Protein AF-A0A6I1MRA5-F1 (afdb_monomer)

Nearest PDB structures (foldseek):
  2bek-assembly2_D  TM=9.134E-01  e=6.812E-08  Thermus thermophilus HB27
  2bej-assembly1_A  TM=9.033E-01  e=7.756E-07  Thermus thermophilus HB27
  5ihp-assembly2_B  TM=6.963E-01  e=8.797E-04  Mycolicibacterium smegmatis MC2 155
  4pfs-assembly1_A  TM=7.014E-01  e=1.936E-03  Mycolicibacterium smegmatis MC2 155
  7npe-assembly1_A  TM=7.109E-01  e=5.543E-03  Vibrio cholerae

pLDDT: mean 84.54, std 11.86, range [41.72, 97.69]

Solvent-accessible surface area (backbone atoms only — not comparable to full-atom values): 6662 Å² total; per-residue (Å²): 132,90,78,69,54,54,40,76,44,78,41,62,86,52,101,68,38,73,70,49,47,59,49,53,54,49,53,50,51,48,46,23,74,77,77,36,78,69,50,36,79,65,27,37,34,46,28,66,39,61,89,88,48,73,70,59,57,68,55,47,53,55,44,38,73,76,43,45,90,29,41,50,88,53,58,37,52,63,39,71,59,44,58,52,13,56,76,71,72,39,60,31,57,78,63,39,57,84,37,70,47,24,47,36,54,52,51,38,51,54,51,52,62,73,74,106

Organism: NCBI:txid39493

InterPro domains:
  IPR002586 CobQ/CobB/MinD/ParA nucleotide binding domain [PF01656] (20-92)
  IPR027417 P-loop containing nucleoside triphosphate hydrolase [G3DSA:3.40.50.300] (2-115)
  IPR027417 P-loop containing nucleoside triphosphate hydrolase [SSF52540] (5-115)
  IPR050678 DNA Partitioning ATPase [PTHR13696] (5-115)

Mean predicted aligned error: 5.99 Å

Radius of gyration: 15.52 Å; Cα contacts (8 Å, |Δi|>4): 132; chains: 1; bounding box: 38×28×36 Å

Secondary structure (DSSP, 8-state):
----SEEEEEE---TTHHHHHHHHHHHHHHHHHHT-TT-EEEEEEEEEE-TT-THHHHHHHHHHHHHGGGEEEEEEE--HHHHHHHHTT--HHHH-TTSHHHHHHHHHHHHHHHH-

Foldseek 3Di:
DDDDLEDEAEDEQDPPCVVVVVVVVVVQVVCCVPPNVSYYHQAYAYEQADPVDPSCPVVVVVCCVVGPPRYDPQHQHNWPLCVVCVVVVHDSCVSPVPTPNVVSVVVVVVSSVVSD

Structure (mmCIF, N/CA/C/O backbone):
data_AF-A0A6I1MRA5-F1
#
_entry.id   AF-A0A6I1MRA5-F1
#
loop_
_atom_site.group_PDB
_atom_site.id
_atom_site.type_symbol
_atom_site.label_atom_id
_atom_site.label_alt_id
_atom_site.label_comp_id
_atom_site.label_asym_id
_atom_site.label_entity_id
_atom_site.label_seq_id
_atom_site.pdbx_PDB_ins_code
_atom_site.Cartn_x
_atom_site.Cartn_y
_atom_site.Cartn_z
_atom_site.occupancy
_atom_site.B_iso_or_equiv
_atom_site.auth_seq_id
_atom_site.auth_comp_id
_atom_site.auth_asym_id
_atom_site.auth_atom_id
_atom_site.pdbx_PDB_model_num
ATOM 1 N N . TYR A 1 1 ? -22.077 17.461 -3.615 1.00 41.72 1 TYR A N 1
ATOM 2 C CA . TYR A 1 1 ? -20.772 17.200 -2.976 1.00 41.72 1 TYR A CA 1
ATOM 3 C C . TYR A 1 1 ? -20.724 15.748 -2.529 1.00 41.72 1 TYR A C 1
ATOM 5 O O . TYR A 1 1 ? -21.552 15.351 -1.721 1.00 41.72 1 TYR A O 1
ATOM 13 N N . ARG A 1 2 ? -19.841 14.925 -3.111 1.00 44.28 2 ARG A N 1
ATOM 14 C CA . ARG A 1 2 ? -19.677 13.518 -2.710 1.00 44.28 2 ARG A CA 1
ATOM 15 C C . ARG A 1 2 ? -18.945 13.484 -1.370 1.00 44.28 2 ARG A C 1
ATOM 17 O O . ARG A 1 2 ? -17.792 13.896 -1.297 1.00 44.28 2 ARG A O 1
ATOM 24 N N . VAL A 1 3 ? -19.626 13.038 -0.323 1.00 52.78 3 VAL A N 1
ATOM 25 C CA . VAL A 1 3 ? -19.011 12.810 0.985 1.00 52.78 3 VAL A CA 1
ATOM 26 C C . VAL A 1 3 ? -18.469 11.388 0.970 1.00 52.78 3 VAL A C 1
ATOM 28 O O . VAL A 1 3 ? -19.240 10.433 0.928 1.00 52.78 3 VAL A O 1
ATOM 31 N N . TYR A 1 4 ? -17.147 11.244 0.933 1.00 62.19 4 TYR A N 1
ATOM 32 C CA . TYR A 1 4 ? -16.511 9.936 1.046 1.00 62.19 4 TYR A CA 1
ATOM 33 C C . TYR A 1 4 ? -16.689 9.419 2.476 1.00 62.19 4 TYR A C 1
ATOM 35 O O . TYR A 1 4 ? -16.379 10.115 3.446 1.00 62.19 4 TYR A O 1
ATOM 43 N N . THR A 1 5 ? -17.219 8.208 2.606 1.00 73.94 5 THR A N 1
ATOM 44 C CA . THR A 1 5 ? -17.426 7.539 3.898 1.00 73.94 5 THR A CA 1
ATOM 45 C C . THR A 1 5 ? -16.136 6.889 4.399 1.00 73.94 5 THR A C 1
ATOM 47 O O . THR A 1 5 ? -15.960 6.701 5.602 1.00 73.94 5 THR A O 1
ATOM 50 N N . SER A 1 6 ? -15.194 6.602 3.498 1.00 80.06 6 SER A N 1
ATOM 51 C CA . SER A 1 6 ? -13.899 6.035 3.850 1.00 80.06 6 SER A CA 1
ATOM 52 C C . SER A 1 6 ? -12.754 6.495 2.941 1.00 80.06 6 SER A C 1
ATOM 54 O O . SER A 1 6 ? -12.979 7.070 1.874 1.00 80.06 6 SER A O 1
ATOM 56 N N . VAL A 1 7 ? -11.517 6.324 3.419 1.00 83.75 7 VAL A N 1
ATOM 57 C CA . VAL A 1 7 ? -10.278 6.800 2.777 1.00 83.75 7 VAL A CA 1
ATOM 58 C C . VAL A 1 7 ? -9.219 5.699 2.755 1.00 83.75 7 VAL A C 1
ATOM 60 O O . VAL A 1 7 ? -8.961 5.060 3.776 1.00 83.75 7 VAL A O 1
ATOM 63 N N . LEU A 1 8 ? -8.568 5.537 1.599 1.00 87.12 8 LEU A N 1
ATOM 64 C CA . LEU A 1 8 ? -7.325 4.785 1.426 1.00 87.12 8 LEU A CA 1
ATOM 65 C C . LEU A 1 8 ? -6.130 5.722 1.642 1.00 87.12 8 LEU A C 1
ATOM 67 O O . LEU A 1 8 ? -6.054 6.774 1.008 1.00 87.12 8 LEU A O 1
ATOM 71 N N . ILE A 1 9 ? -5.192 5.338 2.506 1.00 87.69 9 ILE A N 1
ATOM 72 C CA . ILE A 1 9 ? -3.997 6.132 2.815 1.00 87.69 9 ILE A CA 1
ATOM 73 C C . ILE A 1 9 ? -2.774 5.480 2.149 1.00 87.69 9 ILE A C 1
ATOM 75 O O . ILE A 1 9 ? -2.304 4.458 2.650 1.00 87.69 9 ILE A O 1
ATOM 79 N N . PRO A 1 10 ? -2.239 6.027 1.042 1.00 89.06 10 PRO A N 1
ATOM 80 C CA . PRO A 1 10 ? -0.948 5.600 0.516 1.00 89.06 10 PRO A CA 1
ATOM 81 C C . PRO A 1 10 ? 0.179 6.159 1.388 1.00 89.06 10 PRO A C 1
ATOM 83 O O . PRO A 1 10 ? 0.158 7.330 1.771 1.00 89.06 10 PRO A O 1
ATOM 86 N N . LEU A 1 11 ? 1.163 5.323 1.702 1.00 86.94 11 LEU A N 1
ATOM 87 C CA . LEU A 1 11 ? 2.246 5.669 2.605 1.00 86.94 11 LEU A CA 1
ATOM 88 C C . LEU A 1 11 ? 3.582 5.144 2.075 1.00 86.94 11 LEU A C 1
ATOM 90 O O . LEU A 1 11 ? 3.718 3.970 1.744 1.00 86.94 11 LEU A O 1
ATOM 94 N N . GLU A 1 12 ? 4.565 6.029 1.966 1.00 84.88 12 GLU A N 1
ATOM 95 C CA . GLU A 1 12 ? 5.929 5.698 1.544 1.00 84.88 12 GLU A CA 1
ATOM 96 C C . GLU A 1 12 ? 6.797 5.526 2.796 1.00 84.88 12 GLU A C 1
ATOM 98 O O . GLU A 1 12 ? 6.727 6.379 3.679 1.00 84.88 12 GLU A O 1
ATOM 103 N N . PRO A 1 13 ? 7.585 4.451 2.952 1.00 76.31 13 PRO A N 1
ATOM 104 C CA . PRO A 1 13 ? 8.547 4.360 4.045 1.00 76.31 13 PRO A CA 1
ATOM 105 C C . PRO A 1 13 ? 9.661 5.390 3.846 1.00 76.31 13 PRO A C 1
ATOM 107 O O . PRO A 1 13 ? 10.283 5.449 2.789 1.00 76.31 13 PRO A O 1
ATOM 110 N N . SER A 1 14 ? 9.934 6.202 4.861 1.00 73.62 14 SER A N 1
ATOM 111 C CA . SER A 1 14 ? 11.106 7.079 4.878 1.00 73.62 14 SER A CA 1
ATOM 112 C C . SER A 1 14 ? 11.689 7.124 6.285 1.00 73.62 14 SER A C 1
ATOM 114 O O . SER A 1 14 ? 10.963 6.930 7.263 1.00 73.62 14 SER A O 1
ATOM 116 N N . MET A 1 15 ? 12.986 7.429 6.385 1.00 59.00 15 MET A N 1
ATOM 117 C CA . MET A 1 15 ? 13.727 7.553 7.651 1.00 59.00 15 MET A CA 1
ATOM 118 C C . MET A 1 15 ? 13.068 8.498 8.669 1.00 59.00 15 MET A C 1
ATOM 120 O O . MET A 1 15 ? 13.314 8.378 9.864 1.00 59.00 15 MET A O 1
ATOM 124 N N . PHE A 1 16 ? 12.225 9.430 8.214 1.00 57.34 16 PHE A N 1
ATOM 125 C CA . PHE A 1 16 ? 11.578 10.444 9.050 1.00 57.34 16 PHE A CA 1
ATOM 126 C C . PHE A 1 16 ? 10.079 10.176 9.288 1.00 57.34 16 PHE A C 1
ATOM 128 O O . PHE A 1 16 ? 9.405 10.947 9.976 1.00 57.34 16 PHE A O 1
ATOM 135 N N . ASN A 1 17 ? 9.523 9.089 8.736 1.00 62.50 17 ASN A N 1
ATOM 136 C CA . ASN A 1 17 ? 8.070 8.920 8.647 1.00 62.50 17 ASN A CA 1
ATOM 137 C C . ASN A 1 17 ? 7.391 8.371 9.902 1.00 62.50 17 ASN A C 1
ATOM 139 O O . ASN A 1 17 ? 6.182 8.553 10.028 1.00 62.50 17 ASN A O 1
ATOM 143 N N . LEU A 1 18 ? 8.116 7.793 10.862 1.00 63.25 18 LEU A N 1
ATOM 144 C CA . LEU A 1 18 ? 7.505 7.325 12.117 1.00 63.25 18 LEU A CA 1
ATOM 145 C C . LEU A 1 18 ? 6.918 8.480 12.943 1.00 63.25 18 LEU A C 1
ATOM 147 O O . LEU A 1 18 ? 5.780 8.423 13.416 1.00 63.25 18 LEU A O 1
ATOM 151 N N . GLN A 1 19 ? 7.642 9.596 13.030 1.00 67.38 19 GLN A N 1
ATOM 152 C CA . GLN A 1 19 ? 7.165 10.796 13.720 1.00 67.38 19 GLN A CA 1
ATOM 153 C C . GLN A 1 19 ? 6.004 11.468 12.959 1.00 67.38 19 GLN A C 1
ATOM 155 O O . GLN A 1 19 ? 5.040 11.947 13.567 1.00 67.38 19 GLN A O 1
ATOM 160 N N . GLY A 1 20 ? 6.056 11.442 11.621 1.00 67.75 20 GLY A N 1
ATOM 161 C CA . GLY A 1 20 ? 5.001 11.948 10.737 1.00 67.75 20 GLY A CA 1
ATOM 162 C C . GLY A 1 20 ? 3.707 11.129 10.792 1.00 67.75 20 GLY A C 1
ATOM 163 O O . GLY A 1 20 ? 2.615 11.689 10.687 1.00 67.75 20 GLY A O 1
ATOM 164 N N . LEU A 1 21 ? 3.802 9.825 11.053 1.00 72.19 21 LEU A N 1
ATOM 165 C CA . LEU A 1 21 ? 2.659 8.919 11.160 1.00 72.19 21 LEU A CA 1
ATOM 166 C C . LEU A 1 21 ? 1.710 9.315 12.294 1.00 72.19 21 LEU A C 1
ATOM 168 O O . LEU A 1 21 ? 0.494 9.409 12.117 1.00 72.19 21 LEU A O 1
ATOM 172 N N . SER A 1 22 ? 2.287 9.631 13.454 1.00 71.19 22 SER A N 1
ATOM 173 C CA . SER A 1 22 ? 1.541 10.122 14.613 1.00 71.19 22 SER A CA 1
ATOM 174 C C . SER A 1 22 ? 0.824 11.440 14.313 1.00 71.19 22 SER A C 1
ATOM 176 O O . SER A 1 22 ? -0.296 11.657 14.783 1.00 71.19 22 SER A O 1
ATOM 178 N N . GLN A 1 23 ? 1.434 12.325 13.517 1.00 76.19 23 GLN A N 1
ATOM 179 C CA . GLN A 1 23 ? 0.777 13.559 13.083 1.00 76.19 23 GLN A CA 1
ATOM 180 C C . GLN A 1 23 ? -0.354 13.290 12.088 1.00 76.19 23 GLN A C 1
ATOM 182 O O . GLN A 1 23 ? -1.438 13.848 12.251 1.00 76.19 23 GLN A O 1
ATOM 187 N N . LEU A 1 24 ? -0.160 12.389 11.124 1.00 75.38 24 LEU A N 1
ATOM 188 C CA . LEU A 1 24 ? -1.195 12.006 10.163 1.00 75.38 24 LEU A CA 1
ATOM 189 C C . L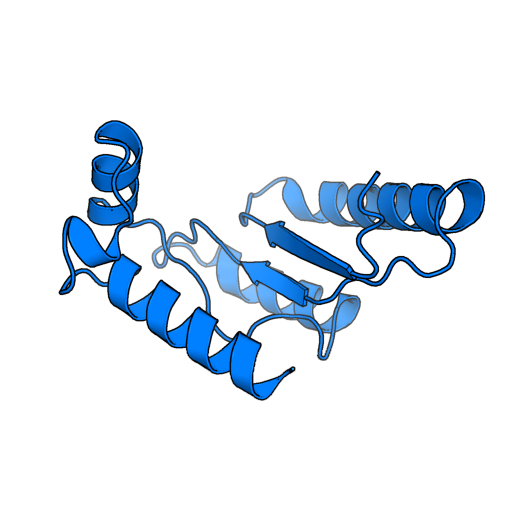EU A 1 24 ? -2.439 11.448 10.870 1.00 75.38 24 LEU A C 1
ATOM 191 O O . LEU A 1 24 ? -3.562 11.870 10.589 1.00 75.38 24 LEU A O 1
ATOM 195 N N . VAL A 1 25 ? -2.245 10.568 11.858 1.00 76.88 25 VAL A N 1
ATOM 196 C CA . VAL A 1 25 ? -3.336 10.025 12.685 1.00 76.88 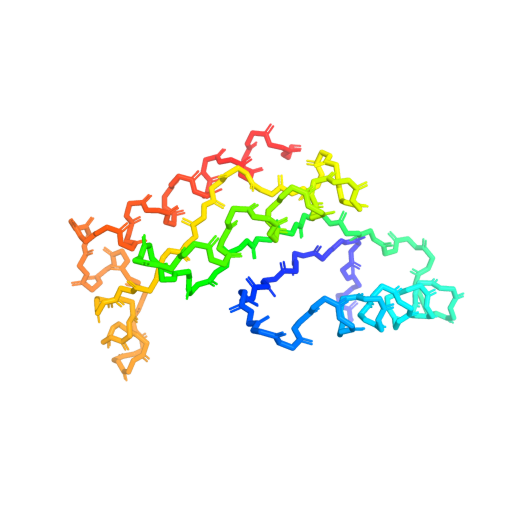25 VAL A CA 1
ATOM 197 C C . VAL A 1 25 ? -4.045 11.134 13.473 1.00 76.88 25 VAL A C 1
ATOM 199 O O . VAL A 1 25 ? -5.273 11.116 13.588 1.00 76.88 25 VAL A O 1
ATOM 202 N N . LYS A 1 26 ? -3.308 12.123 14.000 1.00 80.50 26 LYS A N 1
ATOM 203 C CA . LYS A 1 26 ? -3.897 13.284 14.694 1.00 80.50 26 LYS A CA 1
ATOM 204 C C . LYS A 1 26 ? -4.750 14.134 13.752 1.00 80.50 26 LYS A C 1
ATOM 206 O O . LYS A 1 26 ? -5.880 14.464 14.111 1.00 8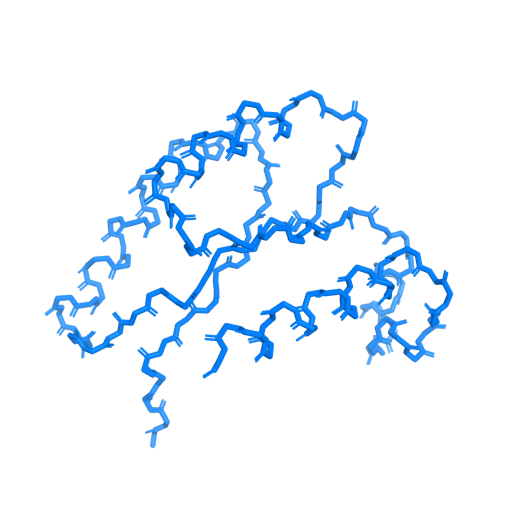0.50 26 LYS A O 1
ATOM 211 N N . VAL A 1 27 ? -4.248 14.444 12.557 1.00 79.44 27 VAL A N 1
ATOM 212 C CA . VAL A 1 27 ? -4.982 15.215 11.539 1.00 79.44 27 VAL A CA 1
ATOM 213 C C . VAL A 1 27 ? -6.245 14.469 11.113 1.00 79.44 27 VAL A C 1
ATOM 215 O O . VAL A 1 27 ? -7.325 15.056 11.099 1.00 79.44 27 VAL A O 1
ATOM 218 N N . PHE A 1 28 ? -6.151 13.160 10.865 1.00 79.75 28 PHE A N 1
ATOM 219 C CA . PHE A 1 28 ? -7.317 12.341 10.536 1.00 79.75 28 PHE A CA 1
ATOM 220 C C . PHE A 1 28 ? -8.374 12.377 11.650 1.00 79.75 28 PHE A C 1
ATOM 222 O O . PHE A 1 28 ? -9.547 12.636 11.381 1.00 79.75 28 PHE A O 1
ATOM 229 N N . LYS A 1 29 ? -7.967 12.190 12.914 1.00 81.44 29 LYS A N 1
ATOM 230 C CA . LYS A 1 29 ? -8.874 12.269 14.073 1.00 81.44 29 LYS A CA 1
ATOM 231 C C . LYS A 1 29 ? -9.519 13.650 14.212 1.00 81.44 29 LYS A C 1
ATOM 233 O O . LYS A 1 29 ? -10.684 13.731 14.595 1.00 81.44 29 LYS A O 1
ATOM 238 N N . LEU A 1 30 ? -8.796 14.726 13.898 1.00 84.00 30 LEU A N 1
ATOM 239 C CA . LEU A 1 30 ? -9.333 16.087 13.913 1.00 84.00 30 LEU A CA 1
ATOM 240 C C . LEU A 1 30 ? -10.417 16.268 12.842 1.00 84.00 30 LEU A C 1
ATOM 242 O O . LEU A 1 30 ? -11.506 16.752 13.149 1.00 84.00 30 LEU A O 1
ATOM 246 N N . ILE A 1 31 ? -10.150 15.818 11.611 1.00 82.19 31 ILE A N 1
ATOM 247 C CA . ILE A 1 31 ? -11.114 15.879 10.502 1.00 82.19 31 ILE A CA 1
ATOM 248 C C . ILE A 1 31 ? -12.360 15.049 10.826 1.00 82.19 31 ILE A C 1
ATOM 250 O O . ILE A 1 31 ? -13.488 15.517 10.650 1.00 82.19 31 ILE A O 1
ATOM 254 N N . GLN A 1 32 ? -12.163 13.841 11.355 1.00 80.81 32 GLN A N 1
ATOM 255 C CA . GLN A 1 32 ? -13.249 12.953 11.752 1.00 80.81 32 GLN A CA 1
ATOM 256 C C . GLN A 1 32 ? -14.134 13.592 12.835 1.00 80.81 32 GLN A C 1
ATOM 258 O O . GLN A 1 32 ? -15.358 13.554 12.738 1.00 80.81 32 GLN A O 1
ATOM 263 N N . ARG A 1 33 ? -13.538 14.223 13.855 1.00 84.94 33 ARG A N 1
ATOM 264 C CA . ARG A 1 33 ? -14.290 14.857 14.952 1.00 84.94 33 ARG A CA 1
ATOM 265 C C . ARG A 1 33 ? -15.049 16.108 14.513 1.00 84.94 33 ARG A C 1
ATOM 267 O O . ARG A 1 33 ? -16.201 16.267 14.914 1.00 84.94 33 ARG A O 1
ATOM 274 N N . ASN A 1 34 ? -14.415 16.966 13.713 1.00 85.88 34 ASN A N 1
ATOM 275 C CA . ASN A 1 34 ? -14.928 18.306 13.421 1.00 85.88 34 ASN A CA 1
ATOM 276 C C . ASN A 1 34 ? -15.802 18.374 12.162 1.00 85.88 34 ASN A C 1
ATOM 278 O O . ASN A 1 34 ? -16.678 19.229 12.096 1.00 85.88 34 ASN A O 1
ATOM 282 N N . TYR A 1 35 ? -15.584 17.494 11.177 1.00 79.19 35 TYR A N 1
ATOM 283 C CA . TYR A 1 35 ? -16.211 17.627 9.855 1.00 79.19 35 TYR A CA 1
ATOM 284 C C . TYR A 1 35 ? -16.955 16.375 9.389 1.00 79.19 35 TYR A C 1
ATOM 286 O O . TYR A 1 35 ? -18.028 16.495 8.802 1.00 79.19 35 TYR A O 1
ATOM 294 N N . ASN A 1 36 ? -16.425 15.171 9.629 1.00 79.06 36 ASN A N 1
ATOM 295 C CA . ASN A 1 36 ? -17.068 13.940 9.164 1.00 79.06 36 ASN A CA 1
ATOM 296 C C . ASN A 1 36 ? -16.872 12.778 10.145 1.00 79.06 36 ASN A C 1
ATOM 298 O O . ASN A 1 36 ? -15.952 11.974 10.006 1.00 79.06 36 ASN A O 1
ATOM 302 N N . LYS A 1 37 ? -17.799 12.640 11.099 1.00 81.62 37 LYS A N 1
ATOM 303 C CA . LYS A 1 37 ? -17.766 11.566 12.109 1.00 81.62 37 LYS A CA 1
ATOM 304 C C . LYS A 1 37 ? -17.867 10.164 11.506 1.00 81.62 37 LYS A C 1
ATOM 306 O O . LYS A 1 37 ? -17.434 9.205 12.136 1.00 81.62 37 LYS A O 1
ATOM 311 N N . SER A 1 38 ? -18.420 10.047 10.297 1.00 83.12 38 SER A N 1
ATOM 312 C CA . SER A 1 38 ? -18.531 8.774 9.580 1.00 83.12 38 SER A CA 1
ATOM 313 C C . SER A 1 38 ? -17.266 8.392 8.812 1.00 83.12 38 SER A C 1
ATOM 315 O O . SER A 1 38 ? -17.184 7.262 8.342 1.00 83.12 38 SER A O 1
ATOM 317 N N . LEU A 1 39 ? -16.283 9.298 8.711 1.00 81.44 39 LEU A N 1
ATOM 318 C CA . LEU A 1 39 ? -15.033 9.065 7.996 1.00 81.44 39 LEU A CA 1
ATOM 319 C C . LEU A 1 39 ? -14.265 7.909 8.635 1.00 81.44 39 LEU A C 1
ATOM 321 O O . LEU A 1 39 ? -13.888 7.974 9.806 1.00 81.44 39 LEU A O 1
ATOM 325 N N . LYS A 1 40 ? -13.993 6.866 7.856 1.00 82.31 40 LYS A N 1
ATOM 326 C CA . LYS A 1 40 ? 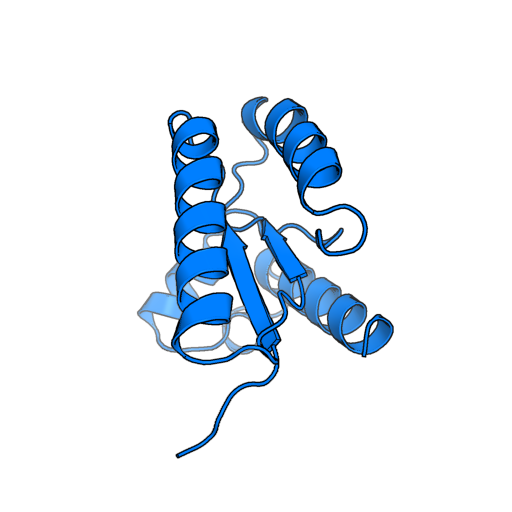-13.191 5.715 8.279 1.00 82.31 40 LYS A CA 1
ATOM 327 C C . LYS A 1 40 ? -11.929 5.605 7.434 1.00 82.31 40 LYS A C 1
ATOM 329 O O . LYS A 1 40 ? -11.937 5.878 6.241 1.00 82.31 40 LYS A O 1
ATOM 334 N N . VAL A 1 41 ? -10.831 5.176 8.047 1.00 84.12 41 VAL A N 1
ATOM 335 C CA . VAL A 1 41 ? -9.709 4.640 7.266 1.00 84.12 41 VAL A CA 1
ATOM 336 C C . VAL A 1 41 ? -10.152 3.276 6.750 1.00 84.12 41 VAL A C 1
ATOM 338 O O . VAL A 1 41 ? -10.432 2.403 7.576 1.00 84.12 41 VAL A O 1
ATOM 341 N N . GLU A 1 42 ? -10.260 3.149 5.429 1.00 86.69 42 GLU A N 1
ATOM 342 C CA . GLU A 1 42 ? -10.574 1.903 4.715 1.00 86.69 42 GLU A CA 1
ATOM 343 C C . GLU A 1 42 ? -9.357 0.980 4.728 1.00 86.69 42 GLU A C 1
ATOM 345 O O . GLU A 1 42 ? -9.443 -0.204 5.030 1.00 86.69 42 GLU A O 1
ATOM 350 N N . GLY A 1 43 ? -8.189 1.567 4.477 1.00 88.94 43 GLY A N 1
ATOM 351 C CA . GLY A 1 43 ? -6.930 0.876 4.631 1.00 88.94 43 GLY A CA 1
ATOM 352 C C . GLY A 1 43 ? -5.721 1.766 4.403 1.00 88.94 43 GLY A C 1
ATOM 353 O O . GLY A 1 43 ? -5.836 2.921 3.983 1.00 88.94 43 GLY A O 1
ATOM 354 N N . VAL A 1 44 ? -4.556 1.213 4.711 1.00 89.19 44 VAL A N 1
ATOM 355 C CA . VAL A 1 44 ? -3.248 1.852 4.575 1.00 89.19 44 VAL A CA 1
ATOM 356 C C . VAL A 1 44 ? -2.407 1.014 3.627 1.00 89.19 44 VAL A C 1
ATOM 358 O O . VAL A 1 44 ? -2.230 -0.182 3.846 1.00 89.19 44 VAL A O 1
ATOM 361 N N . LEU A 1 45 ? -1.916 1.634 2.561 1.00 91.69 45 LEU A N 1
ATOM 362 C CA . LEU A 1 45 ? -1.147 0.979 1.511 1.00 91.69 45 LEU A CA 1
ATOM 363 C C . LEU A 1 45 ? 0.303 1.440 1.571 1.00 91.69 45 LEU A C 1
ATOM 365 O O . LEU A 1 45 ? 0.575 2.625 1.394 1.00 91.69 45 LEU A O 1
ATOM 369 N N . LEU A 1 46 ? 1.234 0.503 1.732 1.00 90.69 46 LEU A N 1
ATOM 370 C CA . LEU A 1 46 ? 2.650 0.799 1.549 1.00 90.69 46 LEU A CA 1
ATOM 371 C C . LEU A 1 46 ? 2.972 0.931 0.058 1.00 90.69 46 LEU A C 1
ATOM 373 O O . LEU A 1 46 ? 2.681 0.037 -0.739 1.00 90.69 46 LEU A O 1
ATOM 377 N N . THR A 1 47 ? 3.573 2.056 -0.318 1.00 91.38 47 THR A N 1
ATOM 378 C CA . THR A 1 47 ? 3.884 2.405 -1.708 1.00 91.38 47 THR A CA 1
ATOM 379 C C . THR A 1 47 ? 5.323 2.866 -1.869 1.00 91.38 47 THR A C 1
ATOM 381 O O . THR A 1 47 ? 5.953 3.291 -0.905 1.00 91.38 47 THR A O 1
ATOM 384 N N . ARG A 1 48 ? 5.835 2.785 -3.105 1.00 89.62 48 ARG A N 1
ATOM 385 C CA . ARG A 1 48 ? 7.195 3.202 -3.484 1.00 89.62 48 ARG A CA 1
ATOM 386 C C . ARG A 1 48 ? 8.293 2.555 -2.632 1.00 89.62 48 ARG A C 1
ATOM 388 O O . ARG A 1 48 ? 9.360 3.122 -2.444 1.00 89.62 48 ARG A O 1
ATOM 395 N N . VAL A 1 49 ? 8.044 1.341 -2.153 1.00 88.75 49 VAL A N 1
ATOM 396 C CA . VAL A 1 49 ? 8.989 0.619 -1.302 1.00 88.75 49 VAL A CA 1
ATOM 397 C C . VAL A 1 49 ? 10.229 0.209 -2.093 1.00 88.75 49 VAL A C 1
ATOM 399 O O . VAL A 1 49 ? 10.118 -0.437 -3.139 1.00 88.75 49 VAL A O 1
ATOM 402 N N . ASP A 1 50 ? 11.411 0.539 -1.571 1.00 86.44 50 ASP A N 1
ATOM 403 C CA . ASP A 1 50 ? 12.678 0.007 -2.070 1.00 86.44 50 ASP A CA 1
ATOM 404 C C . ASP A 1 50 ? 12.991 -1.323 -1.372 1.00 86.44 50 ASP A C 1
ATOM 406 O O . ASP A 1 50 ? 13.394 -1.362 -0.207 1.00 86.44 50 ASP A O 1
ATOM 410 N N . ALA A 1 51 ? 12.833 -2.421 -2.117 1.00 78.38 51 ALA A N 1
ATOM 411 C CA . ALA A 1 51 ? 13.062 -3.787 -1.640 1.00 78.38 51 ALA A CA 1
ATOM 412 C C . ALA A 1 51 ? 14.506 -4.058 -1.172 1.00 78.38 51 ALA A C 1
ATOM 414 O O . ALA A 1 51 ? 14.762 -5.093 -0.563 1.00 78.38 51 ALA A O 1
ATOM 415 N N . ARG A 1 52 ? 15.456 -3.163 -1.467 1.00 81.00 52 ARG A N 1
ATOM 416 C CA . ARG A 1 52 ? 16.862 -3.288 -1.054 1.00 81.00 52 ARG A CA 1
ATOM 417 C C . ARG A 1 52 ? 17.120 -2.741 0.348 1.00 81.00 52 ARG A C 1
ATOM 419 O O . ARG A 1 52 ? 18.217 -2.918 0.868 1.00 81.00 52 ARG A O 1
ATOM 426 N N . THR A 1 53 ? 16.147 -2.051 0.943 1.00 72.81 53 THR A N 1
ATOM 427 C CA . THR A 1 53 ? 16.309 -1.401 2.246 1.00 72.81 53 THR A CA 1
ATOM 428 C C . THR A 1 53 ? 15.675 -2.227 3.363 1.00 72.81 53 THR A C 1
ATOM 430 O O . THR A 1 53 ? 14.525 -2.663 3.268 1.00 72.81 53 THR A O 1
ATOM 433 N N . THR A 1 54 ? 16.415 -2.404 4.460 1.00 66.44 54 THR A N 1
ATOM 434 C CA . THR A 1 54 ? 15.916 -3.047 5.689 1.00 66.44 54 THR A CA 1
ATOM 435 C C . THR A 1 54 ? 14.856 -2.206 6.397 1.00 66.44 54 THR A C 1
ATOM 437 O O . THR A 1 54 ? 14.063 -2.755 7.154 1.00 66.44 54 THR A O 1
ATOM 440 N N . LEU A 1 55 ? 14.774 -0.906 6.074 1.00 65.31 55 LEU A N 1
ATOM 441 C CA . LEU A 1 55 ? 13.796 0.046 6.614 1.00 65.31 55 LEU A CA 1
ATOM 442 C C . LEU A 1 55 ? 12.348 -0.432 6.524 1.00 65.31 55 LEU A C 1
ATOM 444 O O . LEU A 1 55 ? 11.494 0.010 7.282 1.00 65.31 55 LEU A O 1
ATOM 448 N N . THR A 1 56 ? 12.063 -1.299 5.561 1.00 64.19 56 THR A N 1
ATOM 449 C CA . THR A 1 56 ? 10.712 -1.779 5.295 1.00 64.19 56 THR A CA 1
ATOM 450 C C . THR A 1 56 ? 10.214 -2.763 6.359 1.00 64.19 56 THR A C 1
ATOM 452 O O . THR A 1 56 ? 9.005 -2.865 6.548 1.00 64.19 56 THR A O 1
ATOM 455 N N . GLY A 1 57 ? 11.115 -3.496 7.026 1.00 71.19 57 GLY A N 1
ATOM 456 C CA . GLY A 1 57 ? 10.766 -4.521 8.016 1.00 71.19 57 GLY A CA 1
ATOM 457 C C . GLY A 1 57 ? 10.160 -3.907 9.273 1.00 71.19 57 GLY A C 1
ATOM 458 O O . GLY A 1 57 ? 8.953 -4.018 9.485 1.00 71.19 57 GLY A O 1
ATOM 459 N N . ASP A 1 58 ? 10.985 -3.185 10.030 1.00 72.81 58 ASP A N 1
ATOM 460 C CA . ASP A 1 58 ? 10.613 -2.535 11.295 1.00 72.81 58 ASP A CA 1
ATOM 461 C C . ASP A 1 58 ? 9.396 -1.612 11.114 1.00 72.81 58 ASP A C 1
ATOM 463 O O . ASP A 1 58 ? 8.425 -1.643 11.868 1.00 72.81 58 ASP A O 1
ATOM 467 N N . PHE A 1 59 ? 9.385 -0.857 10.014 1.00 76.06 59 PHE A N 1
ATOM 468 C CA . PHE A 1 59 ? 8.305 0.067 9.694 1.00 76.06 59 PHE A CA 1
ATOM 469 C C . PHE A 1 59 ? 6.965 -0.630 9.422 1.00 76.06 59 PHE A C 1
ATOM 471 O O . PHE A 1 59 ? 5.899 -0.098 9.738 1.00 76.06 59 PHE A O 1
ATOM 478 N N . LYS A 1 60 ? 6.989 -1.826 8.823 1.00 78.88 60 LYS A N 1
ATOM 479 C CA . LYS A 1 60 ? 5.774 -2.603 8.557 1.00 78.88 60 LYS A CA 1
ATOM 480 C C . LYS A 1 60 ? 5.196 -3.192 9.841 1.00 78.88 60 LYS A C 1
ATOM 482 O O . LYS A 1 60 ? 3.972 -3.257 9.951 1.00 78.88 60 LYS A O 1
ATOM 487 N N . GLU A 1 61 ? 6.039 -3.619 10.777 1.00 81.94 61 GLU A N 1
ATOM 488 C CA . GLU A 1 61 ? 5.588 -4.143 12.070 1.00 81.94 61 GLU A CA 1
ATOM 489 C C . GLU A 1 61 ? 4.888 -3.056 12.890 1.00 81.94 61 GLU A C 1
ATOM 491 O O . GLU A 1 61 ? 3.738 -3.241 13.281 1.00 81.94 61 GLU A O 1
ATOM 496 N N . GLU A 1 62 ? 5.483 -1.869 13.008 1.00 80.00 62 GLU A N 1
ATOM 497 C CA . GLU A 1 62 ? 4.845 -0.745 13.709 1.00 80.00 62 GLU A CA 1
ATOM 498 C C . GLU A 1 62 ? 3.521 -0.315 13.057 1.00 80.00 62 GLU A C 1
ATOM 500 O O . GLU A 1 62 ? 2.522 -0.039 13.729 1.00 80.00 62 GLU A O 1
ATOM 505 N N . LEU A 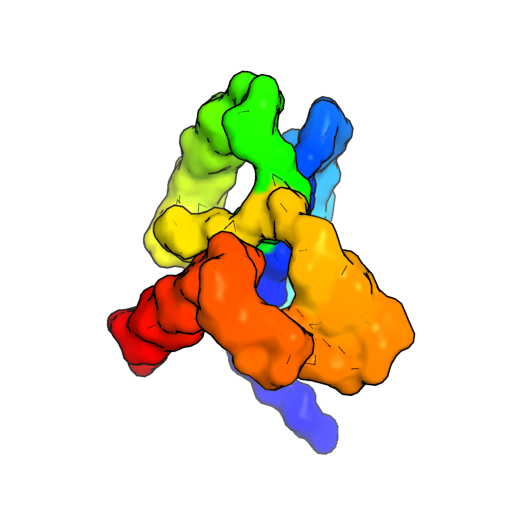1 63 ? 3.469 -0.288 11.722 1.00 82.25 63 LEU A N 1
ATOM 506 C CA . LEU A 1 63 ? 2.227 -0.012 10.999 1.00 82.25 63 LEU A CA 1
ATOM 507 C C . LEU A 1 63 ? 1.149 -1.054 11.268 1.00 82.25 63 LEU A C 1
ATOM 509 O O . LEU A 1 63 ? -0.037 -0.713 11.304 1.00 82.25 63 LEU A O 1
ATOM 513 N N . LYS A 1 64 ? 1.549 -2.312 11.435 1.00 84.81 64 LYS A N 1
ATOM 514 C CA . LYS A 1 64 ? 0.638 -3.400 11.770 1.00 84.81 64 LYS A CA 1
ATOM 515 C C . LYS A 1 64 ? 0.080 -3.222 13.180 1.00 84.81 64 LYS A C 1
ATOM 517 O O . LYS A 1 64 ? -1.109 -3.454 13.362 1.00 84.81 64 LYS A O 1
ATOM 522 N N . ASP A 1 65 ? 0.865 -2.722 14.128 1.00 84.31 65 ASP A N 1
ATOM 523 C CA . ASP A 1 65 ? 0.377 -2.420 15.479 1.00 84.31 65 ASP A CA 1
ATOM 524 C C . ASP A 1 65 ? -0.610 -1.241 15.497 1.00 84.31 65 ASP A C 1
ATOM 526 O O . ASP A 1 65 ? -1.607 -1.261 16.221 1.00 84.31 65 ASP A O 1
ATOM 530 N N . ILE A 1 66 ? -0.379 -0.218 14.667 1.00 81.25 66 ILE A N 1
ATOM 531 C CA . ILE A 1 66 ? -1.221 0.990 14.622 1.00 81.25 66 ILE A CA 1
ATOM 532 C C . ILE A 1 66 ? -2.514 0.768 13.826 1.00 81.25 66 ILE A C 1
ATOM 534 O O . ILE A 1 66 ? -3.581 1.250 14.220 1.00 81.25 66 ILE A O 1
ATOM 538 N N . PHE A 1 67 ? -2.417 0.105 12.672 1.00 83.06 67 PHE A N 1
ATOM 539 C CA . PHE A 1 67 ? -3.515 -0.011 11.710 1.00 83.06 67 PHE A CA 1
ATOM 540 C C . PHE A 1 67 ? -4.121 -1.410 11.625 1.00 83.06 67 PHE A C 1
ATOM 542 O O . PHE A 1 67 ? -5.192 -1.540 11.038 1.00 83.06 67 PHE A O 1
ATOM 549 N N . ALA A 1 68 ? -3.492 -2.423 12.224 1.00 87.00 68 ALA A N 1
ATOM 550 C CA . ALA A 1 68 ? -4.001 -3.786 12.327 1.00 87.00 68 ALA A CA 1
ATOM 551 C C . ALA A 1 68 ? -4.535 -4.330 10.988 1.00 87.00 68 ALA A C 1
ATOM 553 O O . ALA A 1 68 ? -3.811 -4.398 9.992 1.00 87.00 68 ALA A O 1
ATOM 554 N N . ASP A 1 69 ? -5.813 -4.696 10.955 1.00 87.88 69 ASP A N 1
ATOM 555 C CA . ASP A 1 69 ? -6.528 -5.236 9.801 1.00 87.88 69 ASP A CA 1
ATOM 556 C C . ASP A 1 69 ? -6.639 -4.247 8.631 1.00 87.88 69 ASP A C 1
ATOM 558 O O . ASP A 1 69 ? -6.842 -4.655 7.487 1.00 87.88 69 ASP A O 1
ATOM 562 N N . LYS A 1 70 ? -6.434 -2.950 8.873 1.00 89.00 70 LYS A N 1
ATOM 563 C CA . LYS A 1 70 ? -6.484 -1.903 7.845 1.00 89.00 70 LYS A CA 1
ATOM 564 C C . LYS A 1 70 ? -5.210 -1.810 7.016 1.00 89.00 70 LYS A C 1
ATOM 566 O O . LYS A 1 70 ? -5.240 -1.207 5.948 1.00 89.00 70 LYS A O 1
ATOM 571 N N . LEU A 1 71 ? -4.093 -2.382 7.461 1.00 90.81 71 LEU A N 1
ATOM 572 C CA . LEU A 1 71 ? -2.877 -2.416 6.651 1.00 90.81 71 LEU A CA 1
ATOM 573 C C . LEU A 1 71 ? -3.064 -3.408 5.493 1.00 90.81 71 LEU A C 1
ATOM 575 O O . LEU A 1 71 ? -3.417 -4.569 5.716 1.00 90.81 71 LEU A O 1
ATOM 579 N N . PHE A 1 72 ? -2.852 -2.964 4.254 1.00 93.12 72 PHE A N 1
ATOM 580 C CA . PHE A 1 72 ? -2.843 -3.856 3.095 1.00 93.12 72 PHE A CA 1
ATOM 581 C C . PHE A 1 72 ? -1.651 -4.814 3.173 1.00 93.12 72 PHE A C 1
ATOM 583 O O . PHE A 1 72 ? -0.545 -4.431 3.559 1.00 93.12 72 PHE A O 1
ATOM 590 N N . ASN A 1 73 ? -1.877 -6.074 2.802 1.00 92.56 73 ASN A N 1
ATOM 591 C CA . ASN A 1 73 ? -0.803 -7.057 2.712 1.00 92.56 73 ASN A CA 1
ATOM 592 C C . ASN A 1 73 ? 0.066 -6.794 1.482 1.00 92.56 73 ASN A C 1
ATOM 594 O O . ASN A 1 73 ? 1.280 -7.011 1.524 1.00 92.56 73 ASN A O 1
ATOM 598 N N . VAL A 1 74 ? -0.564 -6.335 0.399 1.00 94.12 74 VAL A N 1
ATOM 599 C CA . VAL A 1 74 ? 0.122 -5.936 -0.825 1.00 94.12 74 VAL A CA 1
ATOM 600 C C . VAL A 1 74 ? 0.926 -4.659 -0.591 1.00 94.12 74 VAL A C 1
ATOM 602 O O . VAL A 1 74 ? 0.453 -3.691 0.001 1.00 94.12 74 VAL A O 1
ATOM 605 N N . ILE A 1 75 ? 2.152 -4.666 -1.106 1.00 92.50 75 ILE A N 1
ATOM 606 C CA . ILE A 1 75 ? 3.078 -3.538 -1.100 1.00 92.50 75 ILE A CA 1
ATOM 607 C C . ILE A 1 75 ? 3.352 -3.162 -2.552 1.00 92.50 75 ILE A C 1
ATOM 609 O O . ILE A 1 75 ? 3.659 -4.037 -3.363 1.00 92.50 75 ILE A O 1
ATOM 613 N N . ILE A 1 76 ? 3.274 -1.870 -2.867 1.00 94.69 76 ILE A N 1
ATOM 614 C CA . ILE A 1 76 ? 3.687 -1.356 -4.175 1.00 94.69 76 ILE A CA 1
ATOM 615 C C . ILE A 1 76 ? 5.154 -0.943 -4.082 1.00 94.69 76 ILE A C 1
ATOM 617 O O . ILE A 1 76 ? 5.499 0.000 -3.365 1.00 94.69 76 ILE A O 1
ATOM 621 N N . HIS A 1 77 ? 6.024 -1.635 -4.806 1.00 93.44 77 HIS A N 1
ATOM 622 C CA . HIS A 1 77 ? 7.446 -1.321 -4.835 1.00 93.44 77 HIS A CA 1
ATOM 623 C C . HIS A 1 77 ? 7.746 -0.194 -5.818 1.00 93.44 77 HIS A C 1
ATOM 625 O O . HIS A 1 77 ? 7.000 0.076 -6.766 1.00 93.44 77 HIS A O 1
ATOM 631 N N . GLN A 1 78 ? 8.887 0.461 -5.621 1.00 92.50 78 GLN A N 1
ATOM 632 C CA . GLN A 1 78 ? 9.402 1.373 -6.627 1.00 92.50 78 GLN A CA 1
ATOM 633 C C . GLN A 1 78 ? 9.709 0.592 -7.911 1.00 92.50 78 GLN A C 1
ATOM 635 O O . GLN A 1 78 ? 10.475 -0.372 -7.916 1.00 92.50 78 GLN A O 1
ATOM 640 N N . ASN A 1 79 ? 9.088 1.000 -9.017 1.00 94.38 79 ASN A N 1
ATOM 641 C CA . ASN A 1 79 ? 9.204 0.304 -10.289 1.00 94.38 79 ASN A CA 1
ATOM 642 C C . ASN A 1 79 ? 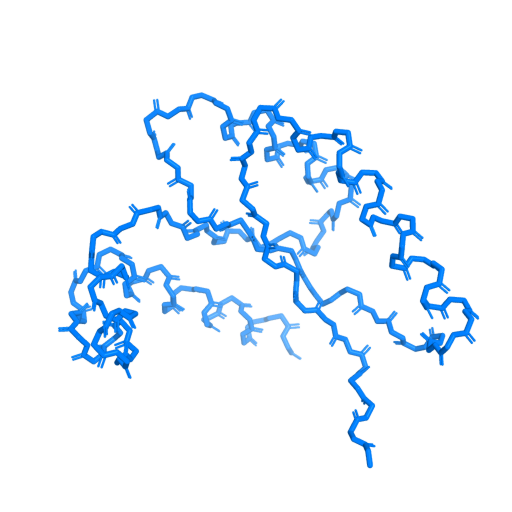9.313 1.302 -11.447 1.00 94.38 79 ASN A C 1
ATOM 644 O O . ASN A 1 79 ? 8.526 2.244 -11.546 1.00 94.38 79 ASN A O 1
ATOM 648 N N . ALA A 1 80 ? 10.275 1.081 -12.346 1.00 95.31 80 ALA A N 1
ATOM 649 C CA . ALA A 1 80 ? 10.519 1.970 -13.480 1.00 95.31 80 ALA A CA 1
ATOM 650 C C . ALA A 1 80 ? 9.316 2.068 -14.436 1.00 95.31 80 ALA A C 1
ATOM 652 O O . ALA A 1 80 ? 9.066 3.142 -14.980 1.00 95.31 80 ALA A O 1
ATOM 653 N N . ALA A 1 81 ? 8.546 0.988 -14.611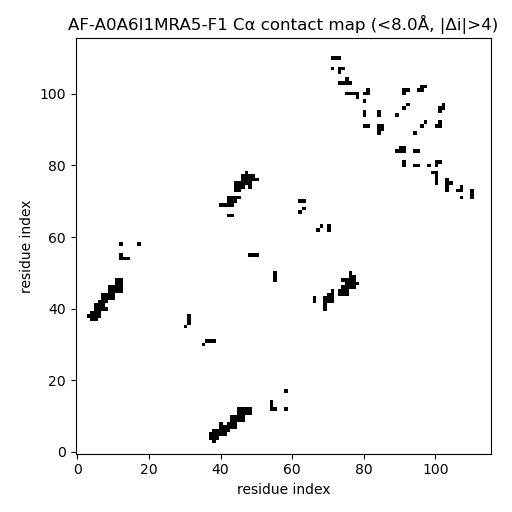 1.00 96.31 81 ALA A N 1
ATOM 654 C CA . ALA A 1 81 ? 7.353 1.005 -15.451 1.00 96.31 81 ALA A CA 1
ATOM 655 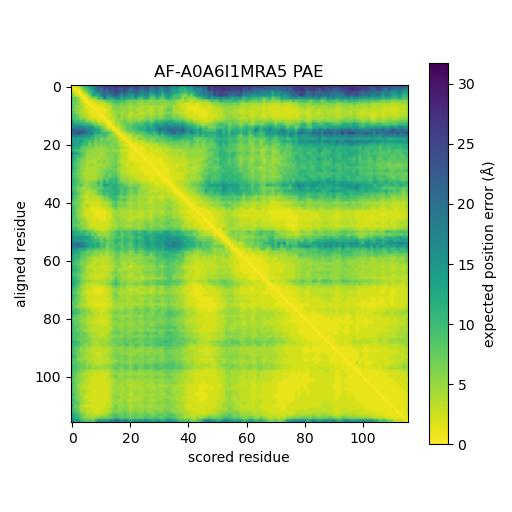C C . ALA A 1 81 ? 6.249 1.887 -14.854 1.00 96.31 81 ALA A C 1
ATOM 657 O O . ALA A 1 81 ? 5.607 2.611 -15.603 1.00 96.31 81 ALA A O 1
ATOM 658 N N . ILE A 1 82 ? 6.075 1.908 -13.523 1.00 95.56 82 ILE A N 1
ATOM 659 C CA . ILE A 1 82 ? 5.136 2.834 -12.860 1.00 95.56 82 ILE A CA 1
ATOM 660 C C . ILE A 1 82 ? 5.534 4.284 -13.157 1.00 95.56 82 ILE A C 1
ATOM 662 O O . ILE A 1 82 ? 4.695 5.074 -13.579 1.00 95.56 82 ILE A O 1
ATOM 666 N N . VAL A 1 83 ? 6.815 4.624 -12.982 1.00 95.12 83 VAL A N 1
ATOM 667 C CA . VAL A 1 83 ? 7.314 5.995 -13.192 1.00 95.12 83 VAL A CA 1
ATOM 668 C C . VAL A 1 83 ? 7.122 6.440 -14.643 1.00 95.12 83 VAL A C 1
ATOM 670 O O . VAL A 1 83 ? 6.625 7.535 -14.894 1.00 95.12 83 VAL A O 1
ATOM 673 N N . ARG A 1 84 ? 7.469 5.591 -15.616 1.00 96.62 84 ARG A N 1
ATOM 674 C CA . ARG A 1 84 ? 7.290 5.914 -17.041 1.00 96.62 84 ARG A CA 1
ATOM 675 C C . ARG A 1 84 ? 5.814 6.014 -17.426 1.00 96.62 84 ARG A C 1
ATOM 677 O O . ARG A 1 84 ? 5.437 6.955 -18.116 1.00 96.62 84 ARG A O 1
ATOM 684 N N . ALA A 1 85 ? 4.977 5.106 -16.924 1.00 96.56 85 ALA A N 1
ATOM 685 C CA . ALA A 1 85 ? 3.534 5.146 -17.140 1.00 96.56 85 ALA A CA 1
ATOM 686 C C . ALA A 1 85 ? 2.913 6.455 -16.618 1.00 96.56 85 ALA A C 1
ATOM 688 O O . ALA A 1 85 ? 2.093 7.057 -17.308 1.00 96.56 85 ALA A O 1
ATOM 689 N N . GLN A 1 86 ? 3.352 6.939 -15.447 1.00 92.50 86 GLN A N 1
ATOM 690 C CA . GLN A 1 86 ? 2.935 8.233 -14.892 1.00 92.50 86 GLN A CA 1
ATOM 691 C C . GLN A 1 86 ? 3.319 9.408 -15.798 1.00 92.50 86 GLN A C 1
ATOM 693 O O . GLN A 1 86 ? 2.482 10.271 -16.046 1.00 92.50 86 GLN A O 1
ATOM 698 N N . ILE A 1 87 ? 4.554 9.426 -16.310 1.00 96.31 87 ILE A N 1
ATOM 699 C CA . ILE A 1 87 ? 5.037 10.472 -17.229 1.00 96.31 87 ILE A CA 1
ATOM 700 C C . ILE A 1 87 ? 4.212 10.488 -18.524 1.00 96.31 87 ILE A C 1
ATOM 702 O O . ILE A 1 87 ? 3.871 11.555 -19.023 1.00 96.31 87 ILE A O 1
ATOM 706 N N . GLU A 1 88 ? 3.847 9.316 -19.049 1.00 96.75 88 GLU A N 1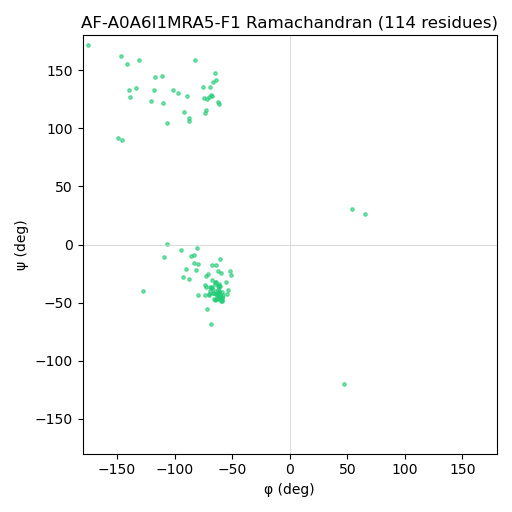
ATOM 707 C CA . GLU A 1 88 ? 3.010 9.191 -20.250 1.00 96.75 88 GLU A CA 1
ATOM 708 C C . GLU A 1 88 ? 1.505 9.366 -19.992 1.00 96.75 88 GLU A C 1
ATOM 710 O O . GLU A 1 88 ? 0.712 9.302 -20.933 1.00 96.75 88 GLU A O 1
ATOM 715 N N . GLY A 1 89 ? 1.084 9.542 -18.736 1.00 96.19 89 GLY A N 1
ATOM 716 C CA . GLY A 1 89 ? -0.330 9.659 -18.376 1.00 96.19 89 GLY A CA 1
ATOM 717 C C . GLY A 1 89 ? -1.143 8.382 -18.624 1.00 96.19 89 GLY A C 1
ATOM 718 O O . GLY A 1 89 ? -2.352 8.454 -18.846 1.00 96.19 89 GLY A O 1
ATOM 719 N N . LYS A 1 90 ? -0.503 7.207 -18.602 1.00 95.25 90 LYS A N 1
ATOM 720 C CA . LYS A 1 90 ? -1.148 5.905 -18.829 1.00 95.25 90 LYS A CA 1
ATOM 721 C C . LYS A 1 90 ? -1.183 5.089 -17.537 1.00 95.25 90 LYS A C 1
ATOM 723 O O . LYS A 1 90 ? -0.221 5.114 -16.770 1.00 95.25 90 LYS A O 1
ATOM 728 N N . PRO A 1 91 ? -2.237 4.294 -17.280 1.00 95.69 91 PRO A N 1
ATOM 729 C CA . PRO A 1 91 ? -2.188 3.341 -16.180 1.00 95.69 91 PRO A CA 1
ATOM 730 C C . PRO A 1 91 ? -1.110 2.282 -16.447 1.00 95.69 91 PRO A C 1
ATOM 732 O O . PRO A 1 91 ? -0.974 1.803 -17.575 1.00 95.69 91 PRO A O 1
ATOM 735 N N . VAL A 1 92 ? -0.380 1.868 -15.406 1.00 96.81 92 VAL A N 1
ATOM 736 C CA . VAL A 1 92 ? 0.749 0.924 -15.534 1.00 96.81 92 VAL A CA 1
ATOM 737 C C . VAL A 1 92 ? 0.356 -0.391 -16.217 1.00 96.81 92 VAL A C 1
ATOM 739 O O . VAL A 1 92 ? 1.142 -0.944 -16.976 1.00 96.81 92 VAL A O 1
ATOM 742 N N . LEU A 1 93 ? -0.889 -0.845 -16.035 1.00 96.25 93 LEU A N 1
ATOM 743 C CA . LEU A 1 93 ? -1.418 -2.048 -16.681 1.00 96.25 93 LEU A CA 1
ATOM 744 C C . LEU A 1 93 ? -1.486 -1.931 -18.214 1.00 96.25 93 LEU A C 1
ATOM 746 O O . LEU A 1 93 ? -1.331 -2.934 -18.904 1.00 96.25 93 LEU A O 1
ATOM 750 N N . TYR A 1 94 ? -1.726 -0.727 -18.739 1.00 96.12 94 TYR A N 1
ATOM 751 C CA . TYR A 1 94 ? -1.756 -0.450 -20.180 1.00 96.12 94 TYR A CA 1
ATOM 752 C C . TYR A 1 94 ? -0.370 -0.115 -20.729 1.00 96.12 94 TYR A C 1
ATOM 754 O O . TYR A 1 94 ? -0.100 -0.380 -21.895 1.00 96.12 94 TYR A O 1
ATOM 762 N N . TYR A 1 95 ? 0.494 0.474 -19.900 1.00 96.88 95 TYR A N 1
ATOM 763 C CA . TYR A 1 95 ? 1.870 0.790 -20.269 1.00 96.88 95 TYR A CA 1
ATOM 764 C C . TYR A 1 95 ? 2.736 -0.473 -20.377 1.00 96.88 95 TYR A C 1
ATOM 766 O O . TYR A 1 95 ? 3.326 -0.738 -21.418 1.00 96.88 95 TYR A O 1
ATOM 774 N N . ASP A 1 96 ? 2.780 -1.272 -19.309 1.00 96.50 96 ASP A N 1
ATOM 775 C CA . ASP A 1 96 ? 3.506 -2.538 -19.258 1.00 96.50 96 ASP A CA 1
ATOM 776 C C . ASP A 1 96 ? 2.799 -3.511 -18.305 1.00 96.50 96 ASP A C 1
ATOM 778 O O . ASP A 1 96 ? 3.077 -3.581 -17.102 1.00 96.50 96 ASP A O 1
ATOM 782 N N . LYS A 1 97 ? 1.893 -4.306 -18.880 1.00 95.75 97 LYS A N 1
ATOM 783 C CA . LYS A 1 97 ? 1.108 -5.328 -18.176 1.00 95.75 97 LYS A CA 1
ATOM 784 C C . LYS A 1 97 ? 1.962 -6.403 -17.493 1.00 95.75 97 LYS A C 1
ATOM 786 O O . LYS A 1 97 ? 1.469 -7.052 -16.575 1.00 95.75 97 LYS A O 1
ATOM 791 N N . ARG A 1 98 ? 3.191 -6.641 -17.964 1.00 96.44 98 ARG A N 1
ATOM 792 C CA . ARG A 1 98 ? 4.082 -7.687 -17.432 1.00 96.44 98 ARG A CA 1
ATOM 793 C C . ARG A 1 98 ? 5.050 -7.148 -16.378 1.00 96.44 98 ARG A C 1
ATOM 795 O O . ARG A 1 98 ? 5.782 -7.933 -15.782 1.00 96.44 98 ARG A O 1
ATOM 802 N N . SER A 1 99 ? 5.062 -5.837 -16.139 1.00 97.00 99 SER A N 1
ATOM 803 C CA . SER A 1 99 ? 5.881 -5.239 -15.089 1.00 97.00 99 SER A CA 1
ATOM 804 C C . SER A 1 99 ? 5.444 -5.699 -13.697 1.00 97.00 99 SER A C 1
ATOM 806 O O . SER A 1 99 ? 4.254 -5.859 -13.417 1.00 97.00 99 SER A O 1
ATOM 808 N N . LYS A 1 100 ? 6.414 -5.801 -12.779 1.00 95.62 100 LYS A N 1
ATOM 809 C CA . LYS A 1 100 ? 6.149 -6.063 -11.355 1.00 95.62 100 LYS A CA 1
ATOM 810 C C . LYS A 1 100 ? 5.143 -5.065 -10.765 1.00 95.62 100 LYS A C 1
ATOM 812 O O . LYS A 1 100 ? 4.265 -5.446 -10.006 1.00 95.62 100 LYS A O 1
ATOM 817 N N . GLY A 1 101 ? 5.232 -3.791 -11.161 1.00 95.69 101 GLY A N 1
ATOM 818 C CA . GLY A 1 101 ? 4.291 -2.764 -10.715 1.00 95.69 101 GLY A CA 1
ATOM 819 C C . GLY A 1 101 ? 2.850 -3.043 -11.152 1.00 95.69 101 GLY A C 1
ATOM 820 O O . GLY A 1 101 ? 1.930 -2.896 -10.351 1.00 95.69 101 GLY A O 1
ATOM 821 N N . ALA A 1 102 ? 2.633 -3.488 -12.394 1.00 97.44 102 ALA A N 1
ATOM 822 C CA . ALA A 1 102 ? 1.301 -3.874 -12.860 1.00 97.44 102 ALA A CA 1
ATOM 823 C C . ALA A 1 102 ? 0.751 -5.098 -12.111 1.00 97.44 102 ALA A C 1
ATOM 825 O O . ALA A 1 102 ? -0.432 -5.122 -11.765 1.00 97.44 102 ALA A O 1
ATOM 826 N N . GLU A 1 103 ? 1.602 -6.085 -11.827 1.00 97.69 103 GLU A N 1
ATOM 827 C CA . GLU A 1 103 ? 1.237 -7.255 -11.026 1.00 97.69 103 GLU A CA 1
ATOM 828 C C . GLU A 1 103 ? 0.837 -6.867 -9.594 1.00 97.69 103 GLU A C 1
ATOM 830 O O . GLU A 1 103 ? -0.225 -7.270 -9.118 1.00 97.69 103 GLU A O 1
ATOM 835 N N . GLU A 1 104 ? 1.626 -6.021 -8.931 1.00 97.50 104 GLU A N 1
ATOM 836 C CA . GLU A 1 104 ? 1.359 -5.540 -7.571 1.00 97.50 104 GLU A CA 1
ATOM 837 C C . GLU A 1 104 ? 0.042 -4.757 -7.485 1.00 97.50 104 GLU A C 1
ATOM 839 O O . GLU A 1 104 ? -0.766 -5.007 -6.591 1.00 97.50 104 GLU A O 1
ATOM 844 N N . TYR A 1 105 ? -0.250 -3.879 -8.451 1.00 96.62 105 TYR A N 1
ATOM 845 C CA . TYR A 1 105 ? -1.548 -3.197 -8.502 1.00 96.62 105 TYR A CA 1
ATOM 846 C C . TYR A 1 105 ? -2.719 -4.159 -8.757 1.00 96.62 105 TYR A C 1
ATOM 848 O O . TYR A 1 105 ? -3.812 -3.943 -8.232 1.00 96.62 105 TYR A O 1
ATOM 856 N N . MET A 1 106 ? -2.510 -5.236 -9.518 1.00 97.25 106 MET A N 1
ATOM 857 C CA . MET A 1 106 ? -3.534 -6.264 -9.723 1.00 97.25 106 MET A CA 1
ATOM 858 C C . MET A 1 106 ? -3.797 -7.069 -8.443 1.00 97.25 106 MET A C 1
ATOM 860 O O . MET A 1 106 ? -4.946 -7.382 -8.128 1.00 97.25 106 MET A O 1
ATOM 864 N N . LEU A 1 107 ? -2.747 -7.390 -7.684 1.00 97.50 107 LEU A N 1
ATOM 865 C CA . LEU A 1 107 ? -2.874 -8.026 -6.372 1.00 97.50 107 LEU A CA 1
ATOM 866 C C . LEU A 1 107 ? -3.594 -7.108 -5.383 1.00 97.50 107 LEU A C 1
ATOM 868 O O . LEU A 1 107 ? -4.499 -7.565 -4.685 1.00 97.50 107 LEU A O 1
ATOM 872 N N . LEU A 1 108 ? -3.257 -5.816 -5.374 1.00 95.75 108 LEU A N 1
ATOM 873 C CA . LEU A 1 108 ? -3.939 -4.825 -4.547 1.00 95.75 108 LEU A CA 1
ATOM 874 C C . LEU A 1 108 ? -5.430 -4.762 -4.884 1.00 95.75 108 LEU A C 1
ATOM 876 O O . LEU A 1 108 ? -6.259 -4.794 -3.981 1.00 95.75 108 LEU A O 1
ATOM 880 N N . ALA A 1 109 ? -5.786 -4.727 -6.171 1.00 95.19 109 ALA A N 1
ATOM 881 C CA . ALA A 1 109 ? -7.183 -4.717 -6.597 1.00 95.19 109 ALA A CA 1
ATOM 882 C C . ALA A 1 109 ? -7.948 -5.948 -6.081 1.00 95.19 109 ALA A C 1
ATOM 884 O O . ALA A 1 109 ? -9.053 -5.810 -5.558 1.00 95.19 109 ALA A O 1
ATOM 885 N N . LYS A 1 110 ? -7.346 -7.143 -6.157 1.00 96.31 110 LYS A N 1
ATOM 886 C CA . LYS A 1 110 ? -7.928 -8.370 -5.585 1.00 96.31 110 LYS A CA 1
ATOM 887 C C . LYS A 1 110 ? -8.105 -8.273 -4.070 1.00 96.31 110 LYS A C 1
ATOM 889 O O . LYS A 1 110 ? -9.126 -8.715 -3.551 1.00 96.31 110 LYS A O 1
ATOM 894 N N . GLU A 1 111 ? -7.129 -7.709 -3.362 1.00 95.00 111 GLU A N 1
ATOM 895 C CA . GLU A 1 111 ? -7.208 -7.530 -1.912 1.00 95.00 111 GLU A CA 1
ATOM 896 C C . GLU A 1 111 ? -8.305 -6.533 -1.516 1.00 95.00 111 GLU A C 1
ATOM 898 O O . GLU A 1 111 ? -9.061 -6.813 -0.590 1.00 95.00 111 GLU A O 1
ATOM 903 N N . VAL A 1 112 ? -8.440 -5.417 -2.239 1.00 91.94 112 VAL A N 1
ATOM 904 C CA . VAL A 1 112 ? -9.525 -4.442 -2.040 1.00 91.94 112 VAL A CA 1
ATOM 905 C C . VAL A 1 112 ? -10.888 -5.107 -2.230 1.00 91.94 112 VAL A C 1
ATOM 907 O O . VAL A 1 112 ? -11.740 -4.983 -1.360 1.00 91.94 112 VAL A O 1
ATOM 910 N N . ILE A 1 113 ? -11.077 -5.869 -3.314 1.00 93.00 113 ILE A N 1
ATOM 911 C CA . ILE A 1 113 ? -12.341 -6.578 -3.586 1.00 93.00 113 ILE A CA 1
ATOM 912 C C . ILE A 1 113 ? -12.662 -7.596 -2.487 1.00 93.00 113 ILE A C 1
ATOM 914 O O . ILE A 1 113 ? -13.822 -7.776 -2.150 1.00 93.00 113 ILE A O 1
ATOM 918 N N . LYS A 1 114 ? -11.652 -8.261 -1.917 1.00 91.75 114 LYS A N 1
ATOM 919 C CA . LYS A 1 114 ? -11.846 -9.233 -0.831 1.00 91.75 114 LYS A CA 1
ATOM 920 C C . LYS A 1 114 ? -12.252 -8.579 0.500 1.00 91.75 114 LYS A C 1
ATOM 922 O O . LYS A 1 114 ? -12.814 -9.262 1.352 1.00 91.75 114 LYS A O 1
ATOM 927 N N . ARG A 1 115 ? -11.896 -7.308 0.709 1.00 85.50 115 ARG A N 1
ATOM 928 C CA . ARG A 1 115 ? -12.204 -6.539 1.928 1.00 85.50 115 ARG A CA 1
ATOM 929 C C . ARG A 1 115 ? -13.544 -5.794 1.844 1.00 85.50 115 ARG A C 1
ATOM 931 O O . ARG A 1 115 ? -14.061 -5.428 2.896 1.00 85.50 115 ARG A O 1
ATOM 938 N N . ALA A 1 116 ? -14.043 -5.556 0.628 1.00 73.31 116 ALA A N 1
ATOM 939 C CA . ALA A 1 116 ? -15.327 -4.915 0.339 1.00 73.31 116 ALA A CA 1
ATOM 940 C C . ALA A 1 116 ? -16.509 -5.865 0.580 1.00 73.31 116 ALA A C 1
ATOM 942 O O . ALA A 1 116 ? -17.557 -5.364 1.046 1.00 73.31 116 ALA A O 1
#

Sequence (116 aa):
YRVYTSVLIPLEPSMFNLQGLSQLVKVFKLIQRNYNKSLKVEGVLLTRVDARTTLTGDFKEELKDIFADKLFNVIIHQNAAIVRAQIEGKPVLYYDKRSKGAEEYMLLAKEVIKRA